Protein AF-A0A3D3HD60-F1 (afdb_monomer_lite)

Foldseek 3Di:
DDDDDPVNVVVVVVVVVVVVVVPPVVPPPVVPLVQDQFDPEADPDQDAEELCRCCVNLVDPQSLSSLVVCVRNRHQEYEYACLLVDPPVSNLVNLVSCVVSNHHYDAYELDDDPPDQQQPDPDPVSVVVVVVSVVSVVVSCVRNVDDHYDYDND

Sequence (154 aa):
MDTRSRRSFLRGTAAAGVALLSAPVLLSGRSRSASVPDADKPFRLAYAPSIEMFRDLSGSENPLDNIQFIADKGFRAVFDNGLSGRPVEEQEDIATKIQRMGLLMGPWVLHADFGKTSFVLPHREVRDFLTMKMEEGIEVARRTGFKTALVVPG

pLDDT: mean 86.53, std 16.25, range [43.12, 98.69]

Radius of gyration: 26.21 Å; chains: 1; bounding box: 54×66×46 Å

Secondary structure (DSSP, 8-state):
-----HHHHHHHHHHHHHTTTT-HHHH-------PPPPPSS--SS----BTTTTHHHHT---HHHHHHHHHHTT--EEEESSGGGS-HHHHHHHHHHHHHTTPEEEEEEEE--TT---SSS--HHHHHHHHHHHHHHHHHHHHH----EEE---

Structure (mmCIF, N/CA/C/O backbone):
data_AF-A0A3D3HD60-F1
#
_entry.id   AF-A0A3D3HD60-F1
#
loop_
_atom_site.group_PDB
_atom_site.id
_atom_site.type_symbol
_atom_site.label_atom_id
_atom_site.label_alt_id
_atom_site.label_comp_id
_atom_site.label_asym_id
_atom_site.label_entity_id
_atom_site.label_seq_id
_atom_site.pdbx_PDB_ins_code
_atom_site.Cartn_x
_atom_site.Cartn_y
_atom_site.Cartn_z
_atom_site.occupancy
_atom_site.B_iso_or_equiv
_atom_site.auth_seq_id
_atom_site.auth_comp_id
_atom_site.auth_asym_id
_atom_site.auth_atom_id
_atom_site.pdbx_PDB_model_num
ATOM 1 N N . MET A 1 1 ? -40.445 47.758 -28.015 1.00 43.12 1 MET A N 1
ATOM 2 C CA . MET A 1 1 ? -39.200 47.080 -27.594 1.00 43.12 1 MET A CA 1
ATOM 3 C C . MET A 1 1 ? -38.426 48.054 -26.724 1.00 43.12 1 MET A C 1
ATOM 5 O O . MET A 1 1 ? -37.852 48.992 -27.257 1.00 43.12 1 MET A O 1
ATOM 9 N N . ASP A 1 2 ? -38.485 47.887 -25.402 1.00 50.94 2 ASP A N 1
ATOM 10 C CA . ASP A 1 2 ? -37.772 48.753 -24.456 1.00 50.94 2 ASP A CA 1
ATOM 11 C C . ASP A 1 2 ? -36.273 48.445 -24.471 1.00 50.94 2 ASP A C 1
ATOM 13 O O . ASP A 1 2 ? -35.831 47.359 -24.088 1.00 50.94 2 ASP A O 1
ATOM 17 N N . THR A 1 3 ? -35.464 49.407 -24.909 1.00 55.53 3 THR A N 1
ATOM 18 C CA . THR A 1 3 ? -34.006 49.290 -24.887 1.00 55.53 3 THR A CA 1
ATOM 19 C C . THR A 1 3 ? -33.492 49.570 -23.475 1.00 55.53 3 THR A C 1
ATOM 21 O O . THR A 1 3 ? -33.344 50.726 -23.073 1.00 55.53 3 THR A O 1
ATOM 24 N N . ARG A 1 4 ? -33.197 48.520 -22.697 1.00 60.28 4 ARG A N 1
ATOM 25 C CA . ARG A 1 4 ? -32.499 48.675 -21.408 1.00 60.28 4 ARG A CA 1
ATOM 26 C C . ARG A 1 4 ? -31.109 49.283 -21.637 1.00 60.28 4 ARG A C 1
ATOM 28 O O . ARG A 1 4 ? -30.260 48.702 -22.306 1.00 60.28 4 ARG A O 1
ATOM 35 N N . SER A 1 5 ? -30.878 50.467 -21.070 1.00 74.62 5 SER A N 1
ATOM 36 C CA . SER A 1 5 ? -29.618 51.216 -21.180 1.00 74.62 5 SER A CA 1
ATOM 37 C C . SER A 1 5 ? -28.516 50.634 -20.285 1.00 74.62 5 SER A C 1
ATOM 39 O O . SER A 1 5 ? -28.772 50.253 -19.142 1.00 74.62 5 SER A O 1
ATOM 41 N N . ARG A 1 6 ? -27.257 50.656 -20.753 1.00 67.81 6 ARG A N 1
ATOM 42 C CA . ARG A 1 6 ? -26.060 50.222 -19.995 1.00 67.81 6 ARG A CA 1
ATOM 43 C C . ARG A 1 6 ? -25.953 50.875 -18.606 1.00 67.81 6 ARG A C 1
ATOM 45 O O . ARG A 1 6 ? -25.486 50.242 -17.666 1.00 67.81 6 ARG A O 1
ATOM 52 N N . ARG A 1 7 ? -26.445 52.111 -18.441 1.00 68.56 7 ARG A N 1
ATOM 53 C CA . ARG A 1 7 ? -26.492 52.797 -17.131 1.00 68.56 7 ARG A CA 1
ATOM 54 C C . ARG A 1 7 ? -27.517 52.198 -16.167 1.00 68.56 7 ARG A C 1
ATOM 56 O O . ARG A 1 7 ? -27.282 52.213 -14.964 1.00 68.56 7 ARG A O 1
ATOM 63 N N . SER A 1 8 ? -28.633 51.675 -16.675 1.00 64.25 8 SER A N 1
ATOM 64 C CA . SER A 1 8 ? -29.631 50.968 -15.861 1.00 64.25 8 SER A CA 1
ATOM 65 C C . SER A 1 8 ? -29.071 49.636 -15.355 1.00 64.25 8 SER A C 1
ATOM 67 O O . SER A 1 8 ? -29.252 49.317 -14.184 1.00 64.25 8 SER A O 1
ATOM 69 N N . PHE A 1 9 ? -28.306 48.925 -16.190 1.00 65.50 9 PHE A N 1
ATOM 70 C CA . PHE A 1 9 ? -27.608 47.704 -15.786 1.00 65.50 9 PHE A CA 1
ATOM 71 C C . PHE A 1 9 ? -26.560 47.976 -14.694 1.00 65.50 9 PHE A C 1
ATOM 73 O O . PHE A 1 9 ? -26.602 47.347 -13.643 1.00 65.50 9 PHE A O 1
ATOM 80 N N . LEU A 1 10 ? -25.698 48.984 -14.888 1.00 67.69 10 LEU A N 1
ATOM 81 C CA . LEU A 1 10 ? -24.652 49.344 -13.918 1.00 67.69 10 LEU A CA 1
ATOM 82 C C . LEU A 1 10 ? -25.211 49.828 -12.566 1.00 67.69 10 LEU A C 1
ATOM 84 O O . LEU A 1 10 ? -24.632 49.544 -11.517 1.00 67.69 10 LEU A O 1
ATOM 88 N N . ARG A 1 11 ? -26.354 50.530 -12.564 1.00 60.88 11 ARG A N 1
ATOM 89 C CA . ARG A 1 11 ? -27.050 50.909 -11.321 1.00 60.88 11 ARG A CA 1
ATOM 90 C C . ARG A 1 11 ? -27.663 49.701 -10.607 1.00 60.88 11 ARG A C 1
ATOM 92 O O . ARG A 1 11 ? -27.614 49.649 -9.383 1.00 60.88 11 ARG A O 1
ATOM 99 N N . GLY A 1 12 ? -28.186 48.727 -11.355 1.00 59.34 12 GLY A N 1
ATOM 100 C CA . GLY A 1 12 ? -28.694 47.472 -10.795 1.00 59.34 12 GLY A CA 1
ATOM 101 C C . GLY A 1 12 ? -27.595 46.614 -10.159 1.00 59.34 12 GLY A C 1
ATOM 102 O O . GLY A 1 12 ? -27.801 46.052 -9.088 1.00 59.34 12 GLY A O 1
ATOM 103 N N . THR A 1 13 ? -26.403 46.568 -10.763 1.00 57.44 13 THR A N 1
ATOM 104 C CA . THR A 1 13 ? -25.267 45.790 -10.238 1.00 57.44 13 THR A CA 1
AT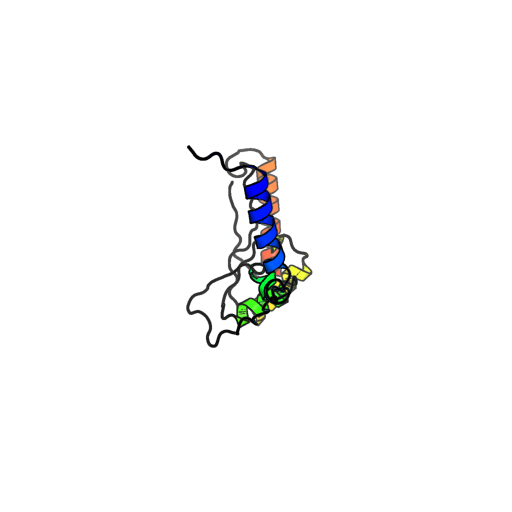OM 105 C C . THR A 1 13 ? -24.602 46.437 -9.020 1.00 57.44 13 THR A C 1
ATOM 107 O O . THR A 1 13 ? -24.155 45.725 -8.125 1.00 57.44 13 THR A O 1
ATOM 110 N N . ALA A 1 14 ? -24.569 47.772 -8.933 1.00 57.47 14 ALA A N 1
ATOM 111 C CA . ALA A 1 14 ? -23.986 48.473 -7.784 1.00 57.47 14 ALA A CA 1
ATOM 112 C C . ALA A 1 14 ? -24.800 48.276 -6.490 1.00 57.47 14 ALA A C 1
ATOM 114 O O . ALA A 1 14 ? -24.220 48.100 -5.421 1.00 57.47 14 ALA A O 1
ATOM 115 N N . ALA A 1 15 ? -26.135 48.238 -6.585 1.00 56.41 15 ALA A N 1
ATOM 116 C CA . ALA A 1 15 ? -27.005 47.997 -5.432 1.00 56.41 15 ALA A CA 1
ATOM 117 C C . ALA A 1 15 ? -26.886 46.559 -4.884 1.00 56.41 15 ALA A C 1
ATOM 119 O O . ALA A 1 15 ? -26.993 46.352 -3.678 1.00 56.41 15 ALA A O 1
ATOM 120 N N . ALA A 1 16 ? -26.600 45.577 -5.746 1.00 55.62 16 ALA A N 1
ATOM 121 C CA . ALA A 1 16 ? -26.369 44.188 -5.340 1.00 55.62 16 ALA A CA 1
ATOM 122 C C . ALA A 1 16 ? -24.982 43.960 -4.702 1.00 55.62 16 ALA A C 1
ATOM 124 O O . ALA A 1 16 ? -24.827 43.063 -3.877 1.00 55.62 16 ALA A O 1
ATOM 125 N N . GLY A 1 17 ? -23.978 44.779 -5.044 1.00 54.00 17 GLY A N 1
ATOM 126 C CA . GLY A 1 17 ? -22.611 44.645 -4.524 1.00 54.00 17 GLY A CA 1
ATOM 127 C C . GLY A 1 17 ? -22.441 45.065 -3.059 1.00 54.00 17 GLY A C 1
ATOM 128 O O . GLY A 1 17 ? -21.627 44.484 -2.347 1.00 54.00 17 GLY A O 1
ATOM 129 N N . VAL A 1 18 ? -23.230 46.031 -2.574 1.00 55.09 18 VAL A N 1
ATOM 130 C CA . VAL A 1 18 ? -23.111 46.540 -1.191 1.00 55.09 18 VAL A CA 1
ATOM 131 C C . VAL A 1 18 ? -23.707 45.567 -0.164 1.00 55.09 18 VAL A C 1
ATOM 133 O O . VAL A 1 18 ? -23.196 45.464 0.948 1.00 55.09 18 VAL A O 1
ATOM 136 N N . ALA A 1 19 ? -24.721 44.780 -0.541 1.00 54.91 19 ALA A N 1
ATOM 137 C CA . ALA A 1 19 ? -25.326 43.775 0.340 1.00 54.91 19 ALA A CA 1
ATOM 138 C C . ALA A 1 19 ? -24.410 42.564 0.624 1.00 54.91 19 ALA A C 1
ATOM 140 O O . ALA A 1 19 ? -24.647 41.826 1.575 1.00 54.91 19 ALA A O 1
ATOM 141 N N . LEU A 1 20 ? -23.354 42.365 -0.173 1.00 55.50 20 LEU A N 1
ATOM 142 C CA . LEU A 1 20 ? -22.393 41.269 0.006 1.00 55.50 20 LEU A CA 1
ATOM 143 C C . LEU A 1 20 ? -21.244 41.617 0.966 1.00 55.50 20 LEU A C 1
ATOM 145 O O . LEU A 1 20 ? -20.566 40.715 1.452 1.00 55.50 20 LEU A O 1
ATOM 149 N N . LEU A 1 21 ? -21.026 42.901 1.276 1.00 57.62 21 LEU A N 1
ATOM 150 C CA . LEU A 1 21 ? -19.922 43.341 2.141 1.00 57.62 21 LEU A CA 1
ATOM 151 C C . LEU A 1 21 ? -20.249 43.272 3.642 1.00 57.62 21 LEU A C 1
ATOM 153 O O . LEU A 1 21 ? -19.342 43.314 4.468 1.00 57.62 21 LEU A O 1
ATOM 157 N N . SER A 1 22 ? -21.523 43.127 4.014 1.00 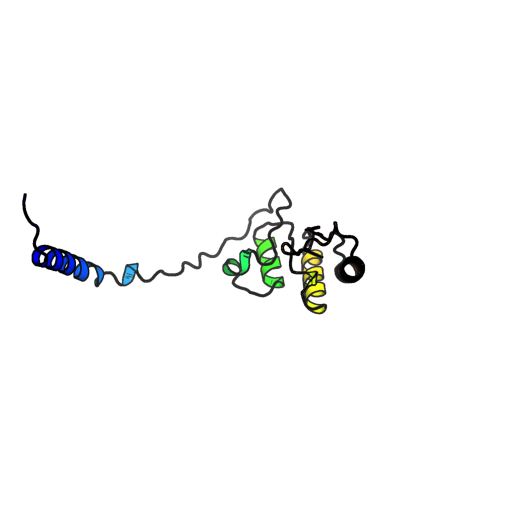53.69 22 SER A N 1
ATOM 158 C CA . SER A 1 22 ? -21.980 43.032 5.409 1.00 53.69 22 SER A CA 1
ATOM 159 C C . SER A 1 22 ? -22.117 41.595 5.932 1.00 53.69 22 SER A C 1
ATOM 161 O O . SER A 1 22 ? -22.499 41.404 7.085 1.00 53.69 22 SER A O 1
ATOM 163 N N . ALA A 1 23 ? -21.741 40.581 5.142 1.00 53.72 23 ALA A N 1
ATOM 164 C CA . ALA A 1 23 ? -21.725 39.177 5.563 1.00 53.72 23 ALA A CA 1
ATOM 165 C C . ALA A 1 23 ? -20.312 38.541 5.603 1.00 53.72 23 ALA A C 1
ATOM 167 O O . ALA A 1 23 ? -20.135 37.434 5.086 1.00 53.72 23 ALA A O 1
ATOM 168 N N . PRO A 1 24 ? -19.292 39.144 6.257 1.00 52.72 24 PRO A N 1
ATOM 169 C CA . PRO A 1 24 ? -17.984 38.493 6.406 1.00 52.72 24 PRO A CA 1
ATOM 170 C C . PRO A 1 24 ? -18.052 37.193 7.237 1.00 52.72 24 PRO A C 1
ATOM 172 O O . PRO A 1 24 ? -17.127 36.385 7.204 1.00 52.72 24 PRO A O 1
ATOM 175 N N . VAL A 1 25 ? -19.166 36.942 7.936 1.00 54.06 25 VAL A N 1
ATOM 176 C CA . VAL A 1 25 ? -19.391 35.728 8.740 1.00 54.06 25 VAL A CA 1
ATOM 177 C C . VAL A 1 25 ? -19.768 34.506 7.888 1.00 54.06 25 VAL A C 1
ATOM 179 O O . VAL A 1 25 ? -19.526 33.383 8.318 1.00 54.06 25 VAL A O 1
ATOM 182 N N . LEU A 1 26 ? -20.299 34.685 6.670 1.00 53.69 26 LEU A N 1
ATOM 183 C CA . LEU A 1 26 ? -20.696 33.560 5.803 1.00 53.69 26 LEU A CA 1
ATOM 184 C C . LEU A 1 26 ? -19.598 33.118 4.820 1.00 53.69 26 LEU A C 1
ATOM 186 O O . LEU A 1 26 ? -19.656 31.999 4.320 1.00 53.69 26 LEU A O 1
ATOM 190 N N . LEU A 1 27 ? -18.589 33.961 4.567 1.00 52.91 27 LEU A N 1
ATOM 191 C CA . LEU A 1 27 ? -17.425 33.629 3.726 1.00 52.91 27 LEU A CA 1
ATOM 192 C C . LEU A 1 27 ? -16.207 33.140 4.513 1.00 52.91 27 LEU A C 1
ATOM 194 O O . LEU A 1 27 ? -15.270 32.616 3.912 1.00 52.91 27 LEU A O 1
ATOM 198 N N . SER A 1 28 ? -16.225 33.224 5.846 1.00 54.94 28 SER A N 1
ATOM 199 C CA . SER A 1 28 ? -15.403 32.317 6.643 1.00 54.94 28 SER A CA 1
ATOM 200 C C . SER A 1 28 ? -16.017 30.931 6.521 1.00 54.94 28 SER A C 1
ATOM 202 O O . SER A 1 28 ? -16.800 30.501 7.368 1.00 54.94 28 SER A O 1
ATOM 204 N N . GLY A 1 29 ? -15.658 30.233 5.444 1.00 52.25 29 GLY A N 1
ATOM 205 C CA . GLY A 1 29 ? -15.714 28.785 5.383 1.00 52.25 29 GLY A CA 1
ATOM 206 C C . GLY A 1 29 ? -14.872 28.263 6.534 1.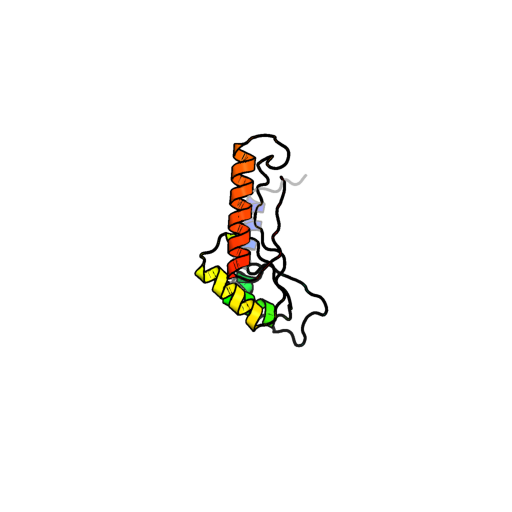00 52.25 29 GLY A C 1
ATOM 207 O O . GLY A 1 29 ? -13.685 27.994 6.383 1.00 52.25 29 GLY A O 1
ATOM 208 N N . ARG A 1 30 ? -15.477 28.193 7.725 1.00 50.00 30 ARG A N 1
ATOM 209 C CA . ARG A 1 30 ? -14.954 27.444 8.852 1.00 50.00 30 ARG A CA 1
ATOM 210 C C . ARG A 1 30 ? -14.794 26.053 8.272 1.00 50.00 30 ARG A C 1
ATOM 212 O O . ARG A 1 30 ? -15.803 25.387 8.039 1.00 50.00 30 ARG A O 1
ATOM 219 N N . SER A 1 31 ? -13.558 25.669 7.955 1.00 56.12 31 SER A N 1
ATOM 220 C CA . SER A 1 31 ? -13.236 24.280 7.690 1.00 56.12 31 SER A CA 1
ATOM 221 C C . SER A 1 31 ? -13.749 23.551 8.917 1.00 56.12 31 SER A C 1
ATOM 223 O O . SER A 1 31 ? -13.203 23.686 10.016 1.00 56.12 31 SER A O 1
ATOM 225 N N . ARG A 1 32 ? -14.922 22.926 8.790 1.00 54.25 32 ARG A N 1
ATOM 226 C CA . ARG A 1 32 ? -15.383 22.001 9.802 1.00 54.25 32 ARG A CA 1
ATOM 227 C C . ARG A 1 32 ? -14.416 20.852 9.623 1.00 54.25 32 ARG A C 1
ATOM 229 O O . ARG A 1 32 ? -14.652 19.986 8.788 1.00 54.25 32 ARG A O 1
ATOM 236 N N . SER A 1 33 ? -13.332 20.870 10.391 1.00 59.09 33 SER A N 1
ATOM 237 C CA . SER A 1 33 ? -12.679 19.637 10.798 1.00 59.09 33 SER A CA 1
ATOM 238 C C . SER A 1 33 ? -13.712 18.902 11.649 1.00 59.09 33 SER A C 1
ATOM 240 O O . SER A 1 33 ? -13.744 18.993 12.873 1.00 59.09 33 SER A O 1
ATOM 242 N N . ALA A 1 34 ? -14.712 18.339 10.975 1.00 63.44 34 ALA A N 1
ATOM 243 C CA . ALA A 1 34 ? -15.620 17.398 11.573 1.00 63.44 34 ALA A CA 1
ATOM 244 C C . ALA A 1 34 ? -14.761 16.157 11.754 1.00 63.44 34 ALA A C 1
ATOM 246 O O . ALA A 1 34 ? -14.397 15.513 10.770 1.00 63.44 34 ALA A O 1
ATOM 247 N N . SER A 1 35 ? -14.366 15.886 12.996 1.00 76.25 35 SER A N 1
ATOM 248 C CA . SER A 1 35 ? -13.656 14.657 13.313 1.00 76.25 35 SER A CA 1
ATOM 249 C C . SER A 1 35 ? -14.511 13.496 12.825 1.00 76.25 35 SER A C 1
ATOM 251 O O . SER A 1 35 ? -15.661 13.351 13.251 1.00 76.25 35 SER A O 1
ATOM 253 N N . VAL A 1 36 ? -13.976 12.704 11.900 1.00 83.31 36 VAL A N 1
ATOM 254 C CA . VAL A 1 36 ? -14.649 11.489 11.447 1.00 83.31 36 VAL A CA 1
ATOM 255 C C . VAL A 1 36 ? -14.697 10.559 12.660 1.00 83.31 36 VAL A C 1
ATOM 257 O O . VAL A 1 36 ? -13.631 10.277 13.208 1.00 83.31 36 VAL A O 1
ATOM 260 N N . PRO A 1 37 ? -15.875 10.108 13.122 1.00 89.50 37 PRO A N 1
ATOM 261 C CA . PRO A 1 37 ? -15.953 9.200 14.261 1.00 89.50 37 PRO A CA 1
ATOM 262 C C . PRO A 1 37 ? -15.318 7.851 13.913 1.00 89.50 37 PRO A C 1
ATOM 264 O O . PRO A 1 37 ? -15.212 7.486 12.738 1.00 89.50 37 PRO A O 1
ATOM 267 N N . ASP A 1 38 ? -14.845 7.134 14.923 1.00 94.50 38 ASP A N 1
ATOM 268 C CA . ASP A 1 38 ? -14.358 5.763 14.756 1.00 94.50 38 ASP A CA 1
ATOM 269 C C . ASP A 1 38 ? -15.528 4.789 14.631 1.00 94.50 38 ASP A C 1
ATOM 271 O O . ASP A 1 38 ? -16.672 5.106 14.970 1.00 94.50 38 ASP A O 1
ATOM 275 N N . ALA A 1 39 ? -15.256 3.606 14.088 1.00 94.06 39 ALA A N 1
ATOM 276 C CA . ALA A 1 39 ? -16.287 2.603 13.895 1.00 94.06 39 ALA A CA 1
ATOM 277 C C . ALA A 1 39 ? -16.575 1.845 15.198 1.00 94.06 39 ALA A C 1
ATOM 279 O O . ALA A 1 39 ? -15.687 1.221 15.771 1.00 94.06 39 ALA A O 1
ATOM 280 N N . ASP A 1 40 ? -17.849 1.780 15.596 1.00 93.94 40 ASP A N 1
ATOM 281 C CA . ASP A 1 40 ? -18.277 0.943 16.728 1.00 93.94 40 ASP A CA 1
ATOM 282 C C . ASP A 1 40 ? -18.032 -0.555 16.474 1.00 93.94 40 ASP A C 1
ATOM 284 O O . ASP A 1 40 ? -17.862 -1.350 17.400 1.00 93.94 40 ASP A O 1
ATOM 288 N N . LYS A 1 41 ? -18.087 -0.969 15.199 1.00 96.12 41 LYS A N 1
ATOM 289 C CA . LYS A 1 41 ? -17.867 -2.348 14.748 1.00 96.12 41 LYS A CA 1
ATOM 290 C C . LYS A 1 41 ? -17.151 -2.357 13.398 1.00 96.12 41 LYS A C 1
ATOM 292 O O . LYS A 1 41 ? -17.501 -1.551 12.535 1.00 96.12 41 LYS A O 1
ATOM 297 N N . PRO A 1 42 ? -16.248 -3.320 13.151 1.00 96.81 42 PRO A N 1
ATOM 298 C CA . PRO A 1 42 ? -15.642 -3.484 11.837 1.00 96.81 42 PRO A CA 1
ATOM 299 C C . PRO A 1 42 ? -16.666 -3.814 10.742 1.00 96.81 42 PRO A C 1
ATOM 301 O O . PRO A 1 42 ? -17.678 -4.483 10.994 1.0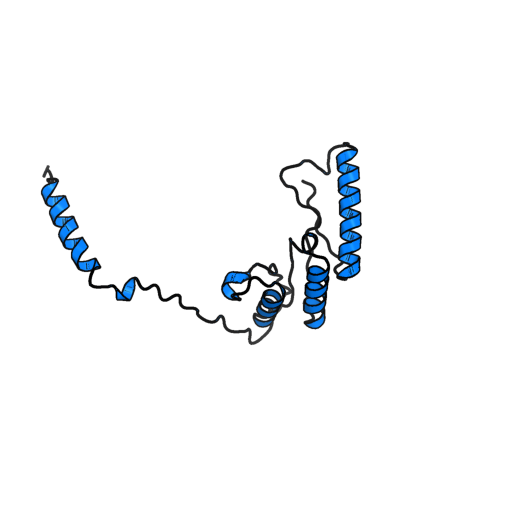0 96.81 42 PRO A O 1
ATOM 304 N N . PHE A 1 43 ? -16.368 -3.434 9.499 1.00 97.88 43 PHE A N 1
ATOM 305 C CA . PHE A 1 43 ? -17.139 -3.855 8.330 1.00 97.88 43 PHE A CA 1
ATOM 306 C C . PHE A 1 43 ? -17.181 -5.378 8.222 1.00 97.88 43 PHE A C 1
ATOM 308 O O . PHE A 1 43 ? -16.208 -6.061 8.524 1.00 97.88 43 PHE A O 1
ATOM 315 N N . ARG A 1 44 ? -18.300 -5.932 7.739 1.00 96.94 44 ARG A N 1
ATOM 316 C CA . ARG A 1 44 ? -18.462 -7.388 7.575 1.00 96.94 44 ARG A CA 1
ATOM 317 C C . ARG A 1 44 ? -17.648 -7.976 6.427 1.00 96.94 44 ARG A C 1
ATOM 319 O O . ARG A 1 44 ? -17.361 -9.170 6.468 1.00 96.94 44 ARG A O 1
ATOM 326 N N . LEU A 1 45 ? -17.287 -7.170 5.432 1.00 97.38 45 LEU A N 1
ATOM 327 C CA . LEU A 1 45 ? -16.479 -7.566 4.279 1.00 97.38 45 LEU A CA 1
ATOM 328 C C . LEU A 1 45 ? -15.080 -6.951 4.368 1.00 97.38 45 LEU A C 1
ATOM 330 O O . LEU A 1 45 ? -14.861 -5.970 5.076 1.00 97.38 45 LEU A O 1
ATOM 334 N N . ALA A 1 46 ? -14.132 -7.542 3.646 1.00 97.12 46 ALA A N 1
ATOM 335 C CA . ALA A 1 46 ? -12.754 -7.069 3.557 1.00 97.12 46 ALA A CA 1
ATOM 336 C C . ALA A 1 46 ? -12.629 -5.924 2.537 1.00 97.12 46 ALA A C 1
ATOM 338 O O . ALA A 1 46 ? -11.969 -6.065 1.511 1.00 97.12 46 ALA A O 1
ATOM 339 N N . TYR A 1 47 ? -13.299 -4.798 2.797 1.00 97.69 47 TYR A N 1
ATOM 340 C CA . TYR A 1 47 ? -13.065 -3.586 2.017 1.00 97.69 47 TYR A CA 1
ATOM 341 C C . TYR A 1 47 ? -11.631 -3.117 2.256 1.00 97.69 47 TYR A C 1
ATOM 343 O O . TYR A 1 47 ? -11.219 -2.956 3.404 1.00 97.69 47 TYR A O 1
ATOM 351 N N . ALA A 1 48 ? -10.893 -2.945 1.164 1.00 97.12 48 ALA A N 1
ATOM 352 C CA . ALA A 1 48 ? -9.488 -2.583 1.161 1.00 97.12 48 ALA A CA 1
ATOM 353 C C . ALA A 1 48 ? -9.345 -1.217 0.480 1.00 97.12 48 ALA A C 1
ATOM 355 O O . ALA A 1 48 ? -9.313 -1.163 -0.749 1.00 97.12 48 ALA A O 1
ATOM 356 N N . PRO A 1 49 ? -9.344 -0.102 1.226 1.00 97.44 49 PRO A N 1
ATOM 357 C CA . PRO A 1 49 ? -8.903 1.181 0.695 1.00 97.44 49 PRO A CA 1
ATOM 358 C C . PRO A 1 49 ? -7.390 1.158 0.434 1.00 97.44 49 PRO A C 1
ATOM 360 O O . PRO A 1 49 ? -6.659 0.348 1.013 1.00 97.44 49 PRO A O 1
ATOM 363 N N . SER A 1 50 ? -6.926 2.056 -0.438 1.00 96.56 50 SER A N 1
ATOM 364 C CA . SER A 1 50 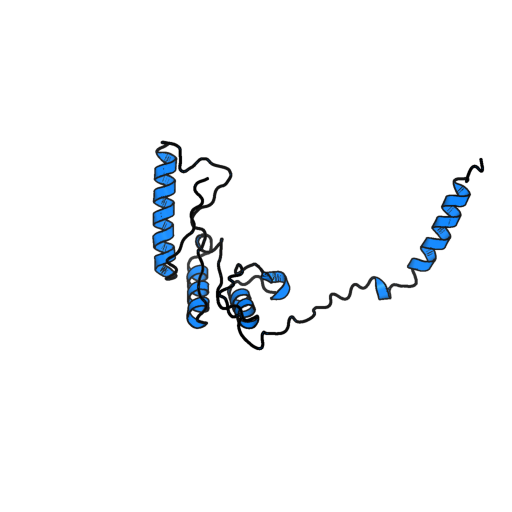? -5.488 2.301 -0.583 1.00 96.56 50 SER A CA 1
ATOM 365 C C . SER A 1 50 ? -4.974 2.930 0.710 1.00 96.56 50 SER A C 1
ATOM 367 O O . SER A 1 50 ? -5.698 3.735 1.301 1.00 96.56 50 SER A O 1
ATOM 369 N N . ILE A 1 51 ? -3.734 2.637 1.115 1.00 96.81 51 ILE A N 1
ATOM 370 C CA . ILE A 1 51 ? -3.085 3.297 2.266 1.00 96.81 51 ILE A CA 1
ATOM 371 C C . ILE A 1 51 ? -3.216 4.824 2.166 1.00 96.81 51 ILE A C 1
ATOM 373 O O . ILE A 1 51 ? -3.426 5.503 3.157 1.00 96.81 51 ILE A O 1
ATOM 377 N N . GLU A 1 52 ? -3.168 5.375 0.959 1.00 94.06 52 GLU A N 1
ATOM 378 C CA . GLU A 1 52 ? -3.154 6.822 0.733 1.00 94.06 52 GLU A CA 1
ATOM 379 C C . GLU A 1 52 ? -4.544 7.445 0.560 1.00 94.06 52 GLU A C 1
ATOM 381 O O . GLU A 1 52 ? -4.666 8.657 0.412 1.00 94.06 52 GLU A O 1
ATOM 386 N N . MET A 1 53 ? -5.603 6.630 0.560 1.00 95.88 53 MET A N 1
ATOM 387 C CA . MET A 1 53 ? -6.947 7.058 0.159 1.00 95.88 53 MET A CA 1
ATOM 388 C C . MET A 1 53 ? -7.533 8.160 1.050 1.00 95.88 53 MET A C 1
ATOM 390 O O . MET A 1 53 ? -8.365 8.938 0.587 1.00 95.88 53 MET A O 1
ATOM 394 N N . PHE A 1 54 ? -7.130 8.213 2.321 1.00 95.56 54 PHE A N 1
ATOM 395 C CA . PHE A 1 54 ? -7.738 9.077 3.333 1.00 95.56 54 PHE A CA 1
ATOM 396 C C . PHE A 1 54 ? -6.765 10.084 3.956 1.00 95.56 54 PHE A C 1
ATOM 398 O O . PHE A 1 54 ? -7.069 10.582 5.034 1.00 95.56 54 PHE A O 1
ATOM 405 N N . ARG A 1 55 ? -5.642 10.420 3.301 1.00 94.44 55 ARG A N 1
ATOM 406 C CA . ARG A 1 55 ? -4.620 11.357 3.827 1.00 94.44 55 ARG A CA 1
ATOM 407 C C . ARG A 1 55 ? -5.212 12.675 4.352 1.00 94.44 55 ARG A C 1
ATOM 409 O O . ARG A 1 55 ? -4.898 13.095 5.461 1.00 94.44 55 ARG A O 1
ATOM 416 N N . ASP A 1 56 ? -6.163 13.264 3.626 1.00 93.62 56 ASP A N 1
ATOM 417 C CA . ASP A 1 56 ? -6.839 14.503 4.048 1.00 93.62 56 ASP A CA 1
ATOM 418 C C . ASP A 1 56 ? -7.716 14.328 5.302 1.00 93.62 56 ASP A C 1
ATOM 420 O O . ASP A 1 56 ? -7.870 15.254 6.096 1.00 93.62 56 ASP A O 1
ATOM 424 N N . LEU A 1 57 ? -8.313 13.144 5.483 1.00 93.56 57 LEU A N 1
ATOM 425 C CA . LEU A 1 57 ? -9.164 12.834 6.638 1.00 93.56 57 LEU A CA 1
ATOM 426 C C . LEU A 1 57 ? -8.352 12.353 7.846 1.00 93.56 57 LEU A C 1
ATOM 428 O O . LEU A 1 57 ? -8.751 12.614 8.980 1.00 93.56 57 LEU A O 1
ATOM 432 N N . SER A 1 58 ? -7.242 11.650 7.613 1.00 93.44 58 SER A N 1
ATOM 433 C CA . SER A 1 58 ? -6.299 11.226 8.652 1.00 93.44 58 SER A CA 1
ATOM 434 C C . SER A 1 58 ? -5.423 12.388 9.126 1.00 93.44 58 SER A C 1
ATOM 436 O O . SER A 1 58 ? -4.949 12.374 10.259 1.00 93.44 58 SER A O 1
ATOM 438 N N . GLY A 1 59 ? -5.234 13.407 8.280 1.00 92.94 59 GLY A N 1
ATOM 439 C CA . GLY A 1 59 ? -4.385 14.562 8.555 1.00 92.94 59 GLY A CA 1
ATOM 440 C C . GLY A 1 59 ? -2.892 14.229 8.546 1.00 92.94 59 GLY A C 1
ATOM 441 O O . GLY A 1 59 ? -2.110 14.981 9.127 1.00 92.94 59 GLY A O 1
ATOM 442 N N . SER A 1 60 ? -2.495 13.108 7.933 1.00 93.62 60 SER A N 1
ATOM 443 C CA . SER A 1 60 ? -1.107 12.650 7.898 1.00 93.62 60 SER A CA 1
ATOM 444 C C . SER A 1 60 ? -0.720 12.114 6.524 1.00 93.62 60 SER A C 1
ATOM 446 O O . SER A 1 60 ? -1.437 11.330 5.904 1.00 93.62 60 SER A O 1
ATOM 448 N N . GLU A 1 61 ? 0.477 12.489 6.080 1.00 94.44 61 GLU A N 1
ATOM 449 C CA . GLU A 1 61 ? 1.130 11.918 4.900 1.00 94.44 61 GLU A CA 1
ATOM 450 C C . GLU A 1 61 ? 1.875 10.610 5.222 1.00 94.44 61 GLU A C 1
ATOM 452 O O . GLU A 1 61 ? 2.336 9.918 4.311 1.00 94.44 61 GLU A O 1
ATOM 457 N N . ASN A 1 62 ? 2.010 10.264 6.509 1.00 96.06 62 ASN A N 1
ATOM 458 C CA . ASN A 1 62 ? 2.698 9.057 6.949 1.00 96.06 62 ASN A CA 1
ATOM 459 C C . ASN A 1 62 ? 1.807 7.825 6.697 1.00 96.06 62 ASN A C 1
ATOM 461 O O . ASN A 1 62 ? 0.670 7.773 7.182 1.00 96.06 62 ASN A O 1
ATOM 465 N N . PRO A 1 63 ? 2.285 6.797 5.975 1.00 96.69 63 PRO A N 1
ATOM 466 C CA . PRO A 1 63 ? 1.490 5.603 5.696 1.00 96.69 63 PRO A CA 1
ATOM 467 C C . PRO A 1 63 ? 1.053 4.853 6.961 1.00 96.69 63 PRO A C 1
ATOM 469 O O . PRO A 1 63 ? -0.039 4.291 6.980 1.00 96.69 63 PRO A O 1
ATOM 472 N N . LEU A 1 64 ? 1.852 4.859 8.033 1.00 98.06 64 LEU A N 1
ATOM 473 C CA . LEU A 1 64 ? 1.527 4.144 9.271 1.00 98.06 64 LEU A CA 1
ATOM 474 C C . LEU A 1 64 ? 0.329 4.764 9.997 1.00 98.06 64 LEU A C 1
ATOM 476 O O . LEU A 1 64 ? -0.507 4.030 10.534 1.00 98.06 64 LEU A O 1
ATOM 480 N N . ASP A 1 65 ? 0.225 6.092 9.965 1.00 97.94 65 ASP A N 1
ATOM 481 C CA . ASP A 1 65 ? -0.916 6.830 10.513 1.00 97.94 65 ASP A CA 1
ATOM 482 C C . ASP A 1 65 ? -2.170 6.575 9.677 1.00 97.94 65 ASP A C 1
ATOM 484 O O . ASP A 1 65 ? -3.255 6.362 10.216 1.00 97.94 65 ASP A O 1
ATOM 488 N N . ASN A 1 66 ? -2.025 6.511 8.352 1.00 97.62 66 ASN A N 1
ATOM 489 C CA . ASN A 1 66 ? -3.141 6.183 7.475 1.00 97.62 66 ASN A CA 1
ATOM 490 C C . ASN A 1 66 ? -3.634 4.739 7.663 1.00 97.62 66 ASN A C 1
ATOM 492 O O . ASN A 1 66 ? -4.840 4.507 7.687 1.00 97.62 66 ASN A O 1
ATOM 496 N N . ILE A 1 67 ? -2.733 3.768 7.851 1.00 98.31 67 ILE A N 1
ATOM 497 C CA . ILE A 1 67 ? -3.100 2.379 8.181 1.00 98.31 67 ILE A CA 1
ATOM 498 C C . ILE A 1 67 ? -3.858 2.330 9.511 1.00 98.31 67 ILE A C 1
ATOM 500 O O . ILE A 1 67 ? -4.860 1.619 9.617 1.00 98.31 67 ILE A O 1
ATOM 504 N N . GLN A 1 68 ? -3.406 3.099 10.509 1.00 98.00 68 GLN A N 1
ATOM 505 C CA . GLN A 1 68 ? -4.105 3.217 11.786 1.00 98.00 68 GLN A CA 1
ATOM 506 C C . GLN A 1 68 ? -5.517 3.775 11.583 1.00 98.00 68 GLN A C 1
ATOM 508 O O . GLN A 1 68 ? -6.483 3.121 11.966 1.00 98.00 68 GLN A O 1
ATOM 513 N N . PHE A 1 69 ? -5.637 4.902 10.879 1.00 97.88 69 PHE A N 1
ATOM 514 C CA . PHE A 1 69 ? -6.922 5.518 10.562 1.00 97.88 69 PHE A CA 1
ATOM 515 C C . PHE A 1 69 ? -7.867 4.539 9.854 1.00 97.88 69 PHE A C 1
ATOM 517 O O . PHE A 1 69 ? -9.032 4.421 10.224 1.00 97.88 69 PHE A O 1
ATOM 524 N N . ILE A 1 70 ? -7.378 3.795 8.859 1.00 98.19 70 ILE A N 1
ATOM 525 C CA . ILE A 1 70 ? -8.170 2.790 8.140 1.00 98.19 70 ILE A CA 1
ATOM 526 C C . ILE A 1 70 ? -8.724 1.735 9.113 1.00 98.19 70 ILE A C 1
ATOM 528 O O . ILE A 1 70 ? -9.917 1.425 9.070 1.00 98.19 70 ILE A O 1
ATOM 532 N N . ALA A 1 71 ? -7.900 1.211 10.019 1.00 98.12 71 ALA A N 1
ATOM 533 C CA . ALA A 1 71 ? -8.367 0.251 11.015 1.00 98.12 71 ALA A CA 1
ATOM 534 C C . ALA A 1 71 ? -9.393 0.865 11.982 1.00 98.12 71 ALA A C 1
ATOM 536 O O . ALA A 1 71 ? -10.421 0.242 12.254 1.00 98.12 71 ALA A O 1
ATOM 537 N N . ASP A 1 72 ? -9.159 2.098 12.439 1.00 97.81 72 ASP A N 1
ATOM 538 C CA . ASP A 1 72 ? -10.053 2.825 13.349 1.00 97.81 72 ASP A CA 1
ATOM 539 C C . ASP A 1 72 ? -11.422 3.094 12.698 1.00 97.81 72 ASP A C 1
ATOM 541 O O . ASP A 1 72 ? -12.463 3.085 13.360 1.00 97.81 72 ASP A O 1
ATOM 545 N N . LYS A 1 73 ? -11.460 3.240 11.364 1.00 97.56 73 LYS A N 1
ATOM 546 C CA . LYS A 1 73 ? -12.708 3.333 10.579 1.00 97.56 73 LYS A CA 1
ATOM 547 C C . LYS A 1 73 ? -13.366 1.981 10.301 1.00 97.56 73 LYS A C 1
ATOM 549 O O . LYS A 1 73 ? -14.333 1.909 9.545 1.00 97.56 73 LYS A O 1
ATOM 554 N N . GLY A 1 74 ? -12.894 0.913 10.939 1.00 97.88 74 GLY A N 1
ATOM 555 C CA . GLY A 1 74 ? -13.514 -0.406 10.913 1.00 97.88 74 GLY A CA 1
ATOM 556 C C . GLY A 1 74 ? -13.177 -1.234 9.676 1.00 97.88 74 GLY A C 1
ATOM 557 O O . GLY A 1 74 ? -13.766 -2.303 9.478 1.00 97.88 74 GLY A O 1
ATOM 558 N N . PHE A 1 75 ? -12.251 -0.780 8.830 1.00 98.38 75 PHE A N 1
ATOM 559 C CA . PHE A 1 75 ? -11.741 -1.606 7.742 1.00 98.38 75 PHE A CA 1
ATOM 560 C C . PHE A 1 75 ? -10.874 -2.732 8.299 1.00 98.38 75 PHE A C 1
ATOM 562 O O . PHE A 1 75 ? -10.214 -2.609 9.326 1.00 98.38 75 PHE A O 1
ATOM 569 N N . ARG A 1 76 ? -10.892 -3.865 7.598 1.00 98.19 76 ARG A N 1
ATOM 570 C CA . ARG A 1 76 ? -10.135 -5.068 7.982 1.00 98.19 76 ARG A CA 1
ATOM 571 C C . ARG A 1 76 ? -9.103 -5.468 6.939 1.00 98.19 76 ARG A C 1
ATOM 573 O O . ARG A 1 76 ? -8.485 -6.521 7.060 1.00 98.19 76 ARG A O 1
ATOM 580 N N . ALA A 1 77 ? -8.982 -4.674 5.883 1.00 98.25 77 ALA A N 1
ATOM 581 C CA . ALA A 1 77 ? -8.065 -4.907 4.793 1.00 98.25 77 ALA A CA 1
ATOM 582 C C . ALA A 1 77 ? -7.532 -3.578 4.262 1.00 98.25 77 ALA A C 1
ATOM 584 O O . ALA A 1 77 ? -8.167 -2.541 4.441 1.00 98.25 77 ALA A O 1
ATOM 585 N N . VAL A 1 78 ? -6.392 -3.632 3.587 1.00 97.81 78 VAL A N 1
ATOM 586 C CA . VAL A 1 78 ? -5.775 -2.522 2.853 1.00 97.81 78 VAL A CA 1
ATOM 587 C C . VAL A 1 78 ? -5.217 -3.044 1.536 1.00 97.81 78 VAL A C 1
ATOM 589 O O . VAL A 1 78 ? -4.940 -4.234 1.412 1.00 97.81 78 VAL A O 1
ATOM 592 N N . PHE A 1 79 ? -5.053 -2.179 0.545 1.00 95.69 79 PHE A N 1
ATOM 593 C CA . PHE A 1 79 ? -4.188 -2.446 -0.607 1.00 95.69 79 PHE A CA 1
ATOM 594 C C . PHE A 1 79 ? -3.259 -1.256 -0.813 1.00 95.69 79 PHE A C 1
ATOM 596 O O . PHE A 1 79 ? -3.443 -0.207 -0.194 1.00 95.69 79 PHE A O 1
ATOM 603 N N . ASP A 1 80 ? -2.255 -1.403 -1.670 1.00 95.25 80 ASP A N 1
ATOM 604 C CA . ASP A 1 80 ? -1.348 -0.299 -1.944 1.00 95.25 80 ASP A CA 1
ATOM 605 C C . ASP A 1 80 ? -0.645 -0.449 -3.292 1.00 95.25 80 ASP A C 1
ATOM 607 O O . ASP A 1 80 ? 0.057 -1.425 -3.553 1.00 95.25 80 ASP A O 1
ATOM 611 N N . ASN A 1 81 ? -0.806 0.554 -4.150 1.00 94.06 81 ASN A N 1
ATOM 612 C CA . ASN A 1 81 ? -0.146 0.575 -5.451 1.00 94.06 81 ASN A CA 1
ATOM 613 C C . ASN A 1 81 ? 1.344 0.907 -5.335 1.00 94.06 81 ASN A C 1
ATOM 615 O O . ASN A 1 81 ? 2.124 0.487 -6.181 1.00 94.06 81 ASN A O 1
ATOM 619 N N . GLY A 1 82 ? 1.742 1.671 -4.315 1.00 92.88 82 GLY A N 1
ATOM 620 C CA . GLY A 1 82 ? 3.095 2.212 -4.229 1.00 92.88 82 GLY A CA 1
ATOM 621 C C . GLY A 1 82 ? 4.100 1.310 -3.517 1.00 92.88 82 GLY A C 1
ATOM 622 O O . GLY A 1 82 ? 5.259 1.706 -3.411 1.00 92.88 82 GLY A O 1
ATOM 623 N N . LEU A 1 83 ? 3.681 0.167 -2.950 1.00 96.31 83 LEU A N 1
ATOM 624 C CA . LEU A 1 83 ? 4.471 -0.563 -1.944 1.00 96.31 83 LEU A CA 1
ATOM 625 C C . LEU A 1 83 ? 5.894 -0.841 -2.431 1.00 96.31 83 LEU A C 1
ATOM 627 O O . LEU A 1 83 ? 6.858 -0.512 -1.751 1.00 96.31 83 LEU A O 1
ATOM 631 N N . SER A 1 84 ? 6.015 -1.392 -3.638 1.00 94.44 84 SER A N 1
ATOM 632 C CA . SER A 1 84 ? 7.290 -1.769 -4.253 1.00 94.44 84 SER A CA 1
ATOM 633 C C . SER A 1 84 ? 8.209 -0.576 -4.550 1.00 94.44 84 SER A C 1
ATOM 635 O O . SER A 1 84 ? 9.422 -0.755 -4.630 1.00 94.44 84 SER A O 1
ATOM 637 N N . GLY A 1 85 ? 7.652 0.631 -4.690 1.00 94.12 85 GLY A N 1
ATOM 638 C CA . GLY A 1 85 ? 8.390 1.862 -4.977 1.00 94.12 85 GLY A CA 1
ATOM 639 C C . GLY A 1 85 ? 8.882 2.622 -3.742 1.00 94.12 85 GLY A C 1
ATOM 640 O O . GLY A 1 85 ? 9.626 3.589 -3.897 1.00 94.12 85 GLY A O 1
ATOM 641 N N . ARG A 1 86 ? 8.482 2.218 -2.529 1.00 96.00 86 ARG A N 1
ATOM 642 C CA . ARG A 1 86 ? 8.925 2.852 -1.273 1.00 96.00 86 ARG A CA 1
ATOM 643 C C . ARG A 1 86 ? 10.319 2.373 -0.846 1.00 96.00 86 ARG A C 1
ATOM 645 O O . ARG A 1 86 ? 10.720 1.278 -1.247 1.00 96.00 86 ARG A O 1
ATOM 652 N N . PRO A 1 87 ? 11.056 3.136 -0.015 1.00 97.69 87 PRO A N 1
ATOM 653 C CA . PRO A 1 87 ? 12.270 2.657 0.646 1.00 97.69 87 PRO A CA 1
ATOM 654 C C . PRO A 1 87 ? 12.053 1.325 1.379 1.00 97.69 87 PRO A C 1
ATOM 656 O O . PRO A 1 87 ? 10.972 1.068 1.901 1.00 97.69 87 PRO A O 1
ATOM 659 N N . VAL A 1 88 ? 13.094 0.488 1.447 1.00 98.12 88 VAL A N 1
ATOM 660 C CA . VAL A 1 88 ? 13.025 -0.855 2.060 1.00 98.12 88 VAL A CA 1
ATOM 661 C C . VAL A 1 88 ? 12.519 -0.806 3.503 1.00 98.12 88 VAL A C 1
ATOM 663 O O . VAL A 1 88 ? 11.623 -1.568 3.848 1.00 98.12 88 VAL A O 1
ATOM 666 N N . GLU A 1 89 ? 13.043 0.116 4.308 1.00 98.25 89 GLU A N 1
ATOM 667 C CA . GLU A 1 89 ? 12.628 0.305 5.704 1.00 98.25 89 GLU A CA 1
ATOM 668 C C . GLU A 1 89 ? 11.133 0.644 5.804 1.00 98.25 89 GLU A C 1
ATOM 670 O O . GLU A 1 89 ? 10.396 0.013 6.554 1.00 98.25 89 GLU A O 1
ATOM 675 N N . GLU A 1 90 ? 10.641 1.544 4.949 1.00 98.12 90 GLU A N 1
ATOM 676 C CA . GLU A 1 90 ? 9.223 1.916 4.919 1.00 98.12 90 GLU A CA 1
ATOM 677 C C . GLU A 1 90 ? 8.325 0.737 4.496 1.00 98.12 90 GLU A C 1
ATOM 679 O O . GLU A 1 90 ? 7.236 0.558 5.044 1.00 98.12 90 GLU A O 1
ATOM 684 N N . GLN A 1 91 ? 8.779 -0.118 3.568 1.00 98.44 91 GLN A N 1
ATOM 685 C CA . GLN A 1 91 ? 8.068 -1.356 3.209 1.00 98.44 91 GLN A CA 1
ATOM 686 C C . GLN A 1 91 ? 7.941 -2.309 4.408 1.00 98.44 91 GLN A C 1
ATOM 688 O O . GLN A 1 91 ? 6.876 -2.896 4.622 1.00 98.44 91 GLN A O 1
ATOM 693 N N . GLU A 1 92 ? 9.020 -2.482 5.173 1.00 98.56 92 GLU A N 1
ATOM 694 C CA . GLU A 1 92 ? 9.074 -3.359 6.348 1.00 98.56 92 GLU A CA 1
ATOM 695 C C . GLU A 1 92 ? 8.229 -2.818 7.509 1.00 98.56 92 GLU A C 1
ATOM 697 O O . GLU A 1 92 ? 7.516 -3.587 8.165 1.00 98.56 92 GLU A O 1
ATOM 702 N N . ASP A 1 93 ? 8.225 -1.502 7.713 1.00 98.62 93 ASP A N 1
ATOM 703 C CA . ASP A 1 93 ? 7.394 -0.832 8.712 1.00 98.62 93 ASP A CA 1
ATOM 704 C C . ASP A 1 93 ? 5.901 -0.954 8.389 1.00 98.62 93 ASP A C 1
ATOM 706 O O . ASP A 1 93 ? 5.101 -1.329 9.257 1.00 98.62 93 ASP A O 1
ATOM 710 N N . ILE A 1 94 ? 5.518 -0.713 7.129 1.00 98.50 94 ILE A N 1
ATOM 711 C CA . ILE A 1 94 ? 4.147 -0.919 6.641 1.00 98.50 94 ILE A CA 1
ATOM 712 C C . ILE A 1 94 ? 3.729 -2.372 6.867 1.00 98.50 94 ILE A C 1
ATOM 714 O O . ILE A 1 94 ? 2.655 -2.635 7.422 1.00 98.50 94 ILE A O 1
ATOM 718 N N . ALA A 1 95 ? 4.585 -3.322 6.482 1.00 98.44 95 ALA A N 1
ATOM 719 C CA . ALA A 1 95 ? 4.309 -4.740 6.646 1.00 98.44 95 ALA A CA 1
ATOM 720 C C . ALA A 1 95 ? 4.106 -5.115 8.117 1.00 98.44 95 ALA A C 1
ATOM 722 O O . ALA A 1 95 ? 3.099 -5.733 8.476 1.00 98.44 95 ALA A O 1
ATOM 723 N N . THR A 1 96 ? 5.017 -4.668 8.980 1.00 98.69 96 THR A N 1
ATOM 724 C CA . THR A 1 96 ? 4.966 -4.896 10.424 1.00 98.69 96 THR A CA 1
ATOM 725 C C . THR A 1 96 ? 3.691 -4.321 11.034 1.00 98.69 96 THR A C 1
ATOM 727 O O . THR A 1 96 ? 3.030 -4.996 11.825 1.00 98.69 96 THR A O 1
ATOM 730 N N . LYS A 1 97 ? 3.304 -3.095 10.664 1.00 98.56 97 LYS A N 1
ATOM 731 C CA . LYS A 1 97 ? 2.088 -2.438 11.163 1.00 98.56 97 LYS A CA 1
ATOM 732 C C . LYS A 1 97 ? 0.830 -3.211 10.763 1.00 98.56 97 LYS A C 1
ATOM 734 O O . LYS A 1 97 ? 0.043 -3.562 11.640 1.00 98.56 97 LYS A O 1
ATOM 739 N N . ILE A 1 98 ? 0.672 -3.531 9.476 1.00 98.44 98 ILE A N 1
ATOM 740 C CA . ILE A 1 98 ? -0.478 -4.287 8.947 1.00 98.44 98 ILE A CA 1
ATOM 741 C C . ILE A 1 98 ? -0.607 -5.642 9.654 1.00 98.44 98 ILE A C 1
ATOM 743 O O . ILE A 1 98 ? -1.690 -5.989 10.131 1.00 98.44 98 ILE A O 1
ATOM 747 N N . GLN A 1 99 ? 0.499 -6.381 9.783 1.00 98.19 99 GLN A N 1
ATOM 748 C CA . GLN A 1 99 ? 0.517 -7.695 10.429 1.00 98.19 99 GLN A CA 1
ATOM 749 C C . GLN A 1 99 ? 0.195 -7.613 11.925 1.00 98.19 99 GLN A C 1
ATOM 751 O O . GLN A 1 99 ? -0.625 -8.388 12.415 1.00 98.19 99 GLN A O 1
ATOM 756 N N . ARG A 1 100 ? 0.784 -6.652 12.654 1.00 98.25 100 ARG A N 1
ATOM 757 C CA . ARG A 1 100 ? 0.504 -6.440 14.086 1.00 98.25 100 ARG A CA 1
ATOM 758 C C . ARG A 1 100 ? -0.961 -6.104 14.353 1.00 98.25 100 ARG A C 1
ATOM 760 O O . ARG A 1 100 ? -1.492 -6.500 15.384 1.00 98.25 100 ARG A O 1
ATOM 767 N N . MET A 1 101 ? -1.602 -5.384 13.437 1.00 97.69 101 MET A N 1
ATOM 768 C CA . MET A 1 101 ? -3.017 -5.020 13.539 1.00 97.69 101 MET A CA 1
ATOM 769 C C . MET A 1 101 ? -3.964 -6.125 13.054 1.00 97.69 101 MET A C 1
ATOM 771 O O . MET A 1 101 ? -5.176 -5.994 13.208 1.00 97.69 101 MET A O 1
ATOM 775 N N . GLY A 1 102 ? -3.440 -7.203 12.463 1.00 97.50 102 GLY A N 1
ATOM 776 C CA . GLY A 1 102 ? -4.251 -8.279 11.894 1.00 97.50 102 GLY A CA 1
ATOM 777 C C . GLY A 1 102 ? -5.061 -7.853 10.666 1.00 97.50 102 GLY A C 1
ATOM 778 O O . GLY A 1 102 ? -6.090 -8.462 10.372 1.00 97.50 102 GLY A O 1
ATOM 779 N N . LEU A 1 103 ? -4.626 -6.805 9.959 1.00 98.19 103 LEU A N 1
ATOM 780 C CA . LEU A 1 103 ? -5.255 -6.370 8.716 1.00 98.19 103 LEU A CA 1
ATOM 781 C C . LEU A 1 103 ? -4.880 -7.321 7.574 1.00 98.19 103 LEU A C 1
ATOM 783 O O . LEU A 1 103 ? -3.746 -7.789 7.468 1.00 98.19 103 LEU A O 1
ATOM 787 N N . LEU A 1 104 ? -5.833 -7.581 6.682 1.00 98.00 104 LEU A N 1
ATOM 788 C CA . LEU A 1 104 ? -5.569 -8.300 5.440 1.00 98.00 104 LEU A CA 1
ATOM 789 C C . LEU A 1 104 ? -4.873 -7.372 4.439 1.00 98.00 104 LEU A C 1
ATOM 791 O O . LEU A 1 104 ? -5.321 -6.251 4.210 1.00 98.00 104 LEU A O 1
ATOM 795 N N . MET A 1 105 ? -3.818 -7.860 3.796 1.00 97.19 105 MET A N 1
ATOM 796 C CA . MET A 1 105 ? -3.165 -7.141 2.706 1.00 97.19 105 MET A CA 1
ATOM 797 C C . MET A 1 105 ? -3.672 -7.660 1.361 1.00 97.19 105 MET A C 1
ATOM 799 O O . MET A 1 105 ? -3.548 -8.846 1.045 1.00 97.19 105 MET A O 1
ATOM 803 N N . GLY A 1 106 ? -4.267 -6.764 0.583 1.00 95.25 106 GLY A N 1
ATOM 804 C CA . GLY A 1 106 ? -4.624 -6.975 -0.811 1.00 95.25 106 GLY A CA 1
ATOM 805 C C . GLY A 1 106 ? -3.395 -6.983 -1.726 1.00 95.25 106 GLY A C 1
ATOM 806 O O . GLY A 1 106 ? -2.259 -6.879 -1.260 1.00 95.25 106 GLY A O 1
ATOM 807 N N . PRO A 1 107 ? -3.599 -7.119 -3.045 1.00 93.62 107 PRO A N 1
ATOM 808 C CA . PRO A 1 107 ? -2.494 -7.071 -3.984 1.00 93.62 107 PRO A CA 1
ATOM 809 C C . PRO A 1 107 ? -1.816 -5.698 -3.975 1.00 93.62 107 PRO A C 1
ATOM 811 O O . PRO A 1 107 ? -2.487 -4.666 -3.924 1.00 93.62 107 PRO A O 1
ATOM 814 N N . TRP A 1 108 ? -0.491 -5.695 -4.081 1.00 95.69 108 TRP A N 1
ATOM 815 C CA . TRP A 1 108 ? 0.293 -4.494 -4.365 1.00 95.69 108 TRP A CA 1
ATOM 816 C C . TRP A 1 108 ? 0.732 -4.476 -5.829 1.00 95.69 108 TRP A C 1
ATOM 818 O O . TRP A 1 108 ? 0.859 -5.529 -6.450 1.00 95.69 108 TRP A O 1
ATOM 828 N N . VAL A 1 109 ? 0.941 -3.299 -6.420 1.00 95.31 109 VAL A N 1
ATOM 829 C CA . VAL A 1 109 ? 1.291 -3.210 -7.848 1.00 95.31 109 VAL A CA 1
ATOM 830 C C . VAL A 1 109 ? 2.790 -3.425 -8.039 1.00 95.31 109 VAL A C 1
ATOM 832 O O . VAL A 1 109 ? 3.620 -2.676 -7.524 1.00 95.31 109 VAL A O 1
ATOM 835 N N . LEU A 1 110 ? 3.138 -4.461 -8.801 1.00 95.69 110 LEU A N 1
ATOM 836 C CA . LEU A 1 110 ? 4.515 -4.728 -9.209 1.00 95.69 110 LEU A CA 1
ATOM 837 C C . LEU A 1 110 ? 4.857 -4.031 -10.523 1.00 95.69 110 LEU A C 1
ATOM 839 O O . LEU A 1 110 ? 5.945 -3.484 -10.690 1.00 95.69 110 LEU A O 1
ATOM 843 N N . HIS A 1 111 ? 3.925 -4.063 -11.471 1.00 93.88 111 HIS A N 1
ATOM 844 C CA . HIS A 1 111 ? 4.115 -3.444 -12.770 1.00 93.88 111 HIS A CA 1
ATOM 845 C C . HIS A 1 111 ? 2.788 -2.934 -13.322 1.00 93.88 111 HIS A C 1
ATOM 847 O O . HIS A 1 111 ? 1.825 -3.693 -13.431 1.00 93.88 111 HIS A O 1
ATOM 853 N N . ALA A 1 112 ? 2.768 -1.658 -13.698 1.00 92.31 112 ALA A N 1
ATOM 854 C CA . ALA A 1 112 ? 1.712 -1.060 -14.495 1.00 92.31 112 ALA A CA 1
ATOM 855 C C . ALA A 1 112 ? 2.300 0.042 -15.382 1.00 92.31 112 ALA A C 1
ATOM 857 O O . ALA A 1 112 ? 2.794 1.048 -14.877 1.00 92.31 112 ALA A O 1
ATOM 858 N N . ASP A 1 113 ? 2.255 -0.154 -16.698 1.00 89.75 113 ASP A N 1
ATOM 859 C CA . ASP A 1 113 ? 2.624 0.856 -17.692 1.00 89.75 113 ASP A CA 1
ATOM 860 C C . ASP A 1 113 ? 1.578 0.840 -18.811 1.00 89.75 113 ASP A C 1
ATOM 862 O O . ASP A 1 113 ? 1.586 -0.024 -19.682 1.00 89.75 113 ASP A O 1
ATOM 866 N N . PHE A 1 114 ? 0.647 1.792 -18.760 1.00 90.06 114 PHE A N 1
ATOM 867 C CA . PHE A 1 114 ? -0.448 1.906 -19.729 1.00 90.06 114 PHE A CA 1
ATOM 868 C C . PHE A 1 114 ? -0.015 2.561 -21.051 1.00 90.06 114 PHE A C 1
ATOM 870 O O . PHE A 1 114 ? -0.821 2.682 -21.971 1.00 90.06 114 PHE A O 1
ATOM 877 N N . GLY A 1 115 ? 1.233 3.031 -21.146 1.00 89.44 115 GLY A N 1
ATOM 878 C CA . GLY A 1 115 ? 1.777 3.664 -22.346 1.00 89.44 115 GLY A CA 1
ATOM 879 C C . GLY A 1 115 ? 2.574 2.713 -23.235 1.00 89.44 115 GLY A C 1
ATOM 880 O O . GLY A 1 115 ? 3.023 3.126 -24.305 1.00 89.44 115 GLY A O 1
ATOM 881 N N . LYS A 1 116 ? 2.788 1.461 -22.807 1.00 83.75 116 LYS A N 1
ATOM 882 C CA . LYS A 1 116 ? 3.666 0.510 -23.496 1.00 83.75 116 LYS A CA 1
ATOM 883 C C . LYS A 1 116 ? 3.004 -0.836 -23.729 1.00 83.75 116 LYS A C 1
ATOM 885 O O . LYS A 1 116 ? 2.439 -1.447 -22.835 1.00 83.75 116 LYS A O 1
ATOM 890 N N . THR A 1 117 ? 3.204 -1.355 -24.932 1.00 86.06 117 THR A N 1
ATOM 891 C CA . THR A 1 117 ? 2.801 -2.706 -25.321 1.00 86.06 117 THR A CA 1
ATOM 892 C C . THR A 1 117 ? 3.876 -3.712 -24.893 1.00 86.06 117 THR A C 1
ATOM 894 O O . THR A 1 117 ? 4.737 -4.092 -25.686 1.00 86.06 117 THR A O 1
ATOM 897 N N . SER A 1 118 ? 3.887 -4.106 -23.618 1.00 83.00 118 SER A N 1
ATOM 898 C CA . SER A 1 118 ? 4.999 -4.869 -23.030 1.00 83.00 118 SER A CA 1
ATOM 899 C C . SER A 1 118 ? 4.829 -6.396 -23.086 1.00 83.00 118 SER A C 1
ATOM 901 O O . SER A 1 118 ? 5.804 -7.102 -23.331 1.00 83.00 118 SER A O 1
ATOM 903 N N . PHE A 1 119 ? 3.624 -6.950 -22.934 1.00 88.44 119 PHE A N 1
ATOM 904 C CA . PHE A 1 119 ? 3.468 -8.413 -22.789 1.00 88.44 119 PHE A CA 1
ATOM 905 C C . PHE A 1 119 ? 3.174 -9.173 -24.088 1.00 88.44 119 PHE A C 1
ATOM 907 O O . PHE A 1 119 ? 3.129 -10.403 -24.078 1.00 88.44 119 PHE A O 1
ATOM 914 N N . VAL A 1 120 ? 2.997 -8.477 -25.213 1.00 87.31 120 VAL A N 1
ATOM 915 C CA . VAL A 1 120 ? 2.618 -9.103 -26.496 1.00 87.31 120 VAL A CA 1
ATOM 916 C C . VAL A 1 120 ? 3.691 -9.005 -27.584 1.00 87.31 120 VAL A C 1
ATOM 918 O O . VAL A 1 120 ? 3.531 -9.592 -28.652 1.00 87.31 120 VAL A O 1
ATOM 921 N N . LEU A 1 121 ? 4.798 -8.299 -27.332 1.00 82.31 121 LEU A N 1
ATOM 922 C CA . LEU A 1 121 ? 5.875 -8.124 -28.309 1.00 82.31 121 LEU A CA 1
ATOM 923 C C . LEU A 1 121 ? 7.064 -9.060 -28.022 1.00 82.31 121 LEU A C 1
ATOM 925 O O . LEU A 1 121 ? 7.403 -9.304 -26.863 1.00 82.31 121 LEU A O 1
ATOM 929 N N . PRO A 1 122 ? 7.762 -9.575 -29.053 1.00 87.75 122 PRO A N 1
ATOM 930 C CA . PRO A 1 122 ? 8.879 -10.505 -28.878 1.00 87.75 122 PRO A CA 1
ATOM 931 C C . PRO A 1 122 ? 10.217 -9.816 -28.549 1.00 87.75 122 PRO A C 1
ATOM 933 O O . PRO A 1 122 ? 11.266 -10.451 -28.643 1.00 87.75 122 PRO A O 1
ATOM 936 N N . HIS A 1 123 ? 10.214 -8.535 -28.174 1.00 90.44 123 HIS A N 1
ATOM 937 C CA . HIS A 1 123 ? 11.439 -7.779 -27.919 1.00 90.44 123 HIS A CA 1
ATOM 938 C C . HIS A 1 123 ? 12.177 -8.311 -26.686 1.00 90.44 123 HIS A C 1
ATOM 940 O O . HIS A 1 123 ? 11.628 -8.351 -25.584 1.00 90.44 123 HIS A O 1
ATOM 946 N N . ARG A 1 124 ? 13.445 -8.693 -26.874 1.00 93.00 124 ARG A N 1
ATOM 947 C CA . ARG A 1 124 ? 14.299 -9.220 -25.802 1.00 93.00 124 ARG A CA 1
ATOM 948 C C . ARG A 1 124 ? 14.411 -8.245 -24.629 1.00 93.00 124 ARG A C 1
ATOM 950 O O . ARG A 1 124 ? 14.225 -8.656 -23.496 1.00 93.00 124 ARG A O 1
ATOM 957 N N . GLU A 1 125 ? 14.613 -6.962 -24.909 1.00 90.69 125 GLU A N 1
ATOM 958 C CA . GLU A 1 125 ? 14.738 -5.915 -23.885 1.00 90.69 125 GLU A CA 1
ATOM 959 C C . GLU A 1 125 ? 13.514 -5.844 -22.964 1.00 90.69 125 GLU A C 1
ATOM 961 O O . GLU A 1 125 ? 13.644 -5.661 -21.757 1.00 90.69 125 GLU A O 1
ATOM 966 N N . VAL A 1 126 ? 12.316 -6.050 -23.517 1.00 90.00 126 VAL A N 1
ATOM 967 C CA . VAL A 1 126 ? 11.079 -6.060 -22.734 1.00 90.00 126 VAL A CA 1
ATOM 968 C C . VAL A 1 126 ? 11.007 -7.305 -21.853 1.00 90.00 126 VAL A C 1
ATOM 970 O O . VAL A 1 126 ? 10.639 -7.207 -20.687 1.00 90.00 126 VAL A O 1
ATOM 973 N N . ARG A 1 127 ? 11.413 -8.472 -22.365 1.00 90.94 127 ARG A N 1
ATOM 974 C CA . ARG A 1 127 ? 11.481 -9.714 -21.574 1.00 90.94 127 ARG A CA 1
ATOM 975 C C . ARG A 1 127 ? 12.500 -9.615 -20.439 1.00 90.94 127 ARG A C 1
ATOM 977 O O . ARG A 1 127 ? 12.200 -10.047 -19.326 1.00 90.94 127 ARG A O 1
ATOM 984 N N . ASP A 1 128 ? 13.661 -9.028 -20.710 1.00 93.81 128 ASP A N 1
ATOM 985 C CA . ASP A 1 128 ? 14.718 -8.815 -19.719 1.00 93.81 128 ASP A CA 1
ATOM 986 C C . ASP A 1 128 ? 14.220 -7.859 -18.618 1.00 93.81 128 ASP A C 1
ATOM 988 O O . ASP A 1 128 ? 14.320 -8.168 -17.430 1.00 93.81 128 ASP A O 1
ATOM 992 N N . PHE A 1 129 ? 13.559 -6.759 -18.999 1.00 91.50 129 PHE A N 1
ATOM 993 C CA . PHE A 1 129 ? 12.919 -5.837 -18.056 1.00 91.50 129 PHE A CA 1
ATOM 994 C C . PHE A 1 129 ? 11.831 -6.510 -17.203 1.00 91.50 129 PHE A C 1
ATOM 996 O O . PHE A 1 129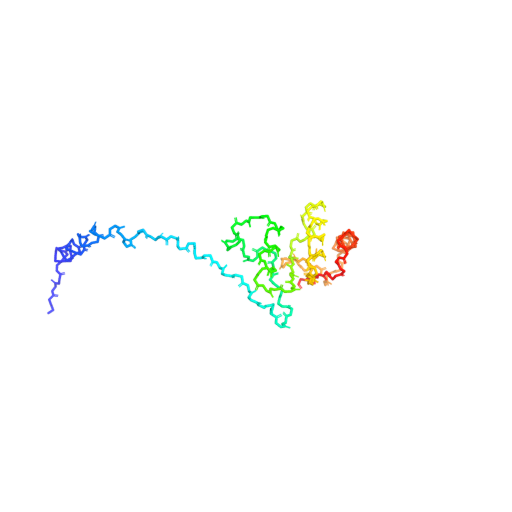 ? 11.793 -6.318 -15.988 1.00 91.50 129 PHE A O 1
ATOM 1003 N N . LEU A 1 130 ? 10.946 -7.305 -17.813 1.00 92.50 130 LEU A N 1
ATOM 1004 C CA . LEU A 1 130 ? 9.890 -8.008 -17.083 1.00 92.50 130 LEU A CA 1
ATOM 1005 C C . LEU A 1 130 ? 10.468 -9.040 -16.109 1.00 92.50 130 LEU A C 1
ATOM 1007 O O . LEU A 1 130 ? 9.965 -9.158 -14.995 1.00 92.50 130 LEU A O 1
ATOM 1011 N N . THR A 1 131 ? 11.537 -9.741 -16.496 1.00 94.88 131 THR A N 1
ATOM 1012 C CA . THR A 1 131 ? 12.244 -10.690 -15.621 1.00 94.88 131 THR A CA 1
ATOM 1013 C C . THR A 1 131 ? 12.806 -9.975 -14.396 1.00 94.88 131 THR A C 1
ATOM 1015 O O . THR A 1 131 ? 12.483 -10.359 -13.273 1.00 94.88 131 THR A O 1
ATOM 1018 N N . MET A 1 132 ? 13.530 -8.872 -14.605 1.00 95.75 132 MET A N 1
ATOM 1019 C CA . MET A 1 132 ? 14.038 -8.021 -13.525 1.00 95.75 132 MET A CA 1
ATOM 1020 C C . MET A 1 132 ? 12.906 -7.545 -12.599 1.00 95.75 132 MET A C 1
ATOM 1022 O O . MET A 1 132 ? 13.031 -7.615 -11.379 1.00 95.75 132 MET A O 1
ATOM 1026 N N . LYS A 1 133 ? 11.760 -7.123 -13.154 1.00 94.69 133 LYS A N 1
ATOM 1027 C CA . LYS A 1 133 ? 10.593 -6.734 -12.344 1.00 94.69 133 LYS A CA 1
ATOM 1028 C C . LYS A 1 133 ? 10.065 -7.896 -11.501 1.00 94.69 133 LYS A C 1
ATOM 1030 O O . LYS A 1 133 ? 9.760 -7.696 -10.333 1.00 94.69 133 LYS A O 1
ATOM 1035 N N . MET A 1 134 ? 9.976 -9.114 -12.037 1.00 96.38 134 MET A N 1
ATOM 1036 C CA . MET A 1 134 ? 9.544 -10.269 -11.237 1.00 96.38 134 MET A CA 1
ATOM 1037 C C . MET A 1 134 ? 10.530 -10.589 -10.104 1.00 96.38 134 MET A C 1
ATOM 1039 O O . MET A 1 134 ? 10.093 -10.911 -8.999 1.00 96.38 134 MET A O 1
ATOM 1043 N N . GLU A 1 135 ? 11.836 -10.452 -10.341 1.00 97.75 135 GLU A N 1
ATOM 1044 C CA . GLU A 1 135 ? 12.872 -10.631 -9.315 1.00 97.75 135 GLU A CA 1
ATOM 1045 C C . GLU A 1 135 ? 12.761 -9.589 -8.191 1.00 97.75 135 GLU A C 1
ATOM 1047 O O . GLU A 1 135 ? 12.761 -9.955 -7.012 1.00 97.75 135 GLU A O 1
ATOM 1052 N N . GLU A 1 136 ? 12.564 -8.311 -8.534 1.00 96.31 136 GLU A N 1
ATOM 1053 C CA . GLU A 1 136 ? 12.259 -7.252 -7.560 1.00 96.31 136 GLU A CA 1
ATOM 1054 C C . GLU A 1 136 ? 11.012 -7.604 -6.735 1.00 96.31 136 GLU A C 1
ATOM 1056 O O . GLU A 1 136 ? 10.987 -7.443 -5.512 1.00 96.31 136 GLU A O 1
ATOM 1061 N N . GLY A 1 137 ? 9.978 -8.136 -7.389 1.00 97.25 137 GLY A N 1
ATOM 1062 C CA . GLY A 1 137 ? 8.747 -8.507 -6.712 1.00 97.25 137 GLY A CA 1
ATOM 1063 C C . GLY A 1 137 ? 8.903 -9.665 -5.727 1.00 97.25 137 GLY A C 1
ATOM 1064 O O . GLY A 1 137 ? 8.314 -9.635 -4.643 1.00 97.25 137 GLY A O 1
ATOM 1065 N N . ILE A 1 138 ? 9.740 -10.654 -6.057 1.00 98.00 138 ILE A N 1
ATOM 1066 C CA . ILE A 1 138 ? 10.107 -11.745 -5.141 1.00 98.00 138 ILE A CA 1
ATOM 1067 C C . ILE A 1 138 ? 10.807 -11.188 -3.901 1.00 98.00 138 ILE A C 1
ATOM 1069 O O . ILE A 1 138 ? 10.564 -11.656 -2.789 1.00 98.00 138 ILE A O 1
ATOM 1073 N N . GLU A 1 139 ? 11.662 -10.186 -4.069 1.00 98.06 139 GLU A N 1
ATOM 1074 C CA . GLU A 1 139 ? 12.371 -9.544 -2.970 1.00 98.06 139 GLU A CA 1
ATOM 1075 C C . GLU A 1 139 ? 11.421 -8.741 -2.055 1.00 98.06 139 GLU A C 1
ATOM 1077 O O . GLU A 1 139 ? 11.512 -8.859 -0.830 1.00 98.06 139 GLU A O 1
ATOM 1082 N N . VAL A 1 140 ? 10.461 -7.996 -2.616 1.00 98.00 140 VAL A N 1
ATOM 1083 C CA . VAL A 1 140 ? 9.426 -7.293 -1.831 1.00 98.00 140 VAL A CA 1
ATOM 1084 C C . VAL A 1 140 ? 8.550 -8.287 -1.061 1.00 98.00 140 VAL A C 1
ATOM 1086 O O . VAL A 1 140 ? 8.336 -8.121 0.143 1.00 98.00 140 VAL A O 1
ATOM 1089 N N . ALA A 1 141 ? 8.087 -9.361 -1.709 1.00 97.94 141 ALA A N 1
ATOM 1090 C CA . ALA A 1 141 ? 7.317 -10.422 -1.050 1.00 97.94 141 ALA A CA 1
ATOM 1091 C C . ALA A 1 141 ? 8.138 -11.137 0.043 1.00 97.94 141 ALA A C 1
ATOM 1093 O O . ALA A 1 141 ? 7.616 -11.399 1.126 1.00 97.94 141 ALA A O 1
ATOM 1094 N N . ARG A 1 142 ? 9.433 -11.361 -0.236 1.00 98.25 142 ARG A N 1
ATOM 1095 C CA . ARG A 1 142 ? 10.563 -11.546 0.690 1.00 98.25 142 ARG A CA 1
ATOM 1096 C C . ARG A 1 142 ? 10.352 -10.897 2.050 1.00 98.25 142 ARG A C 1
ATOM 1098 O O . ARG A 1 142 ? 10.065 -11.549 3.053 1.00 98.25 142 ARG A O 1
ATOM 1105 N N . ARG A 1 143 ? 10.613 -9.596 2.051 1.00 97.94 143 ARG A N 1
ATOM 1106 C CA . ARG A 1 143 ? 10.751 -8.795 3.266 1.00 97.94 143 ARG A CA 1
ATOM 1107 C C . ARG A 1 143 ? 9.410 -8.515 3.940 1.00 97.94 143 ARG A C 1
ATOM 1109 O O . ARG A 1 143 ? 9.316 -8.544 5.158 1.00 97.94 143 ARG A O 1
ATOM 1116 N N . THR A 1 144 ? 8.360 -8.291 3.149 1.00 98.19 144 THR A N 1
ATOM 1117 C CA . THR A 1 144 ? 7.049 -7.871 3.671 1.00 98.19 144 THR A CA 1
ATOM 1118 C C . THR A 1 144 ? 6.150 -9.044 4.058 1.00 98.19 144 THR A C 1
ATOM 1120 O O . THR A 1 144 ? 5.183 -8.875 4.797 1.00 98.19 144 THR A O 1
ATOM 1123 N N . GLY A 1 145 ? 6.409 -10.241 3.524 1.00 97.81 145 GLY A N 1
ATOM 1124 C CA . GLY A 1 145 ? 5.501 -11.382 3.625 1.00 97.81 145 GLY A CA 1
ATOM 1125 C C . GLY A 1 145 ? 4.237 -11.261 2.758 1.00 97.81 145 GLY A C 1
ATOM 1126 O O . GLY A 1 145 ? 3.401 -12.168 2.782 1.00 97.81 145 GLY A O 1
ATOM 1127 N N . PHE A 1 146 ? 4.076 -10.186 1.976 1.00 97.31 146 PHE A N 1
ATOM 1128 C CA . PHE A 1 146 ? 2.912 -9.963 1.117 1.00 97.31 146 PHE A CA 1
ATOM 1129 C C . PHE A 1 146 ? 3.090 -10.631 -0.246 1.00 97.31 146 PHE A C 1
ATOM 1131 O O . PHE A 1 146 ? 3.829 -10.159 -1.107 1.00 97.31 146 PHE A O 1
ATOM 1138 N N . LYS A 1 147 ? 2.388 -11.748 -0.450 1.00 94.81 147 LYS A N 1
ATOM 1139 C CA . LYS A 1 147 ? 2.629 -12.670 -1.576 1.00 94.81 147 LYS A CA 1
ATOM 1140 C C . LYS A 1 147 ? 1.834 -12.368 -2.843 1.00 94.81 147 LYS A C 1
ATOM 1142 O O . LYS A 1 147 ? 2.099 -12.977 -3.875 1.00 94.81 147 LYS A O 1
ATOM 1147 N N . THR A 1 148 ? 0.851 -11.477 -2.771 1.00 95.56 148 THR A N 1
ATOM 1148 C CA . THR A 1 148 ? -0.013 -11.168 -3.912 1.00 95.56 148 THR A CA 1
ATOM 1149 C C . THR A 1 148 ? 0.450 -9.870 -4.554 1.00 95.56 148 THR A C 1
ATOM 1151 O O . THR A 1 148 ? 0.330 -8.806 -3.955 1.00 95.56 148 THR A O 1
ATOM 1154 N N . ALA A 1 149 ? 0.948 -9.967 -5.781 1.00 96.25 149 ALA A N 1
ATOM 1155 C CA . ALA A 1 149 ? 1.352 -8.829 -6.592 1.00 96.25 149 ALA A CA 1
ATOM 1156 C C . ALA A 1 149 ? 0.447 -8.706 -7.825 1.00 96.25 149 ALA A C 1
ATOM 1158 O O . ALA A 1 149 ? -0.002 -9.711 -8.378 1.00 96.25 149 ALA A O 1
ATOM 1159 N N . LEU A 1 150 ? 0.192 -7.476 -8.262 1.00 95.69 150 LEU A N 1
ATOM 1160 C CA . LEU A 1 150 ? -0.571 -7.151 -9.459 1.00 95.69 150 LEU A CA 1
ATOM 1161 C C . LEU A 1 150 ? 0.380 -6.757 -10.585 1.00 95.69 150 LEU A C 1
ATOM 1163 O O . LEU A 1 150 ? 1.269 -5.919 -10.414 1.00 95.69 150 LEU A O 1
ATOM 1167 N N . VAL A 1 151 ? 0.149 -7.351 -11.751 1.00 94.31 151 VAL A N 1
ATOM 1168 C CA . VAL A 1 151 ? 0.843 -7.037 -12.998 1.00 94.31 151 VAL A CA 1
ATOM 1169 C C . VAL A 1 151 ? -0.201 -6.647 -14.035 1.00 94.31 151 VAL A C 1
ATOM 1171 O O . VAL A 1 151 ? -1.127 -7.413 -14.299 1.00 94.31 151 VAL A O 1
ATOM 1174 N N . VAL A 1 152 ? -0.055 -5.459 -14.614 1.00 92.19 152 VAL A N 1
ATOM 1175 C CA . VAL A 1 152 ? -0.862 -5.005 -15.749 1.00 92.19 152 VAL A CA 1
ATOM 1176 C C . VAL A 1 152 ? -0.084 -5.302 -17.032 1.00 92.19 152 VAL A C 1
ATOM 1178 O O . VAL A 1 152 ? 1.018 -4.777 -17.189 1.00 92.19 152 VAL A O 1
ATOM 1181 N N . PRO A 1 153 ? -0.619 -6.132 -17.943 1.00 87.25 153 PRO A N 1
ATOM 1182 C CA . PRO A 1 153 ? 0.112 -6.574 -19.128 1.00 87.25 153 PRO A CA 1
ATOM 1183 C C . PRO A 1 153 ? 0.224 -5.537 -20.270 1.00 87.25 153 PRO A C 1
ATOM 1185 O O . PRO A 1 153 ? 0.855 -5.825 -21.291 1.00 87.25 153 PRO A O 1
ATOM 1188 N N . GLY A 1 154 ? -0.343 -4.340 -20.092 1.00 71.81 154 GLY A N 1
ATOM 1189 C CA . GLY A 1 154 ? -0.464 -3.317 -21.138 1.00 71.81 154 GLY A CA 1
ATOM 1190 C C . GLY A 1 154 ? -1.740 -3.449 -21.956 1.00 71.81 154 GLY A C 1
ATOM 1191 O O . GLY A 1 154 ? -2.209 -4.593 -22.157 1.00 71.81 154 GLY A O 1
#